Protein AF-A0A352UNT2-F1 (afdb_monomer_lite)

Secondary structure (DSSP, 8-state):
--EEESSSEEEEEE-TTSSEEEEEEESPPTT-B--HHHHHHHHGGGSTTGGGS-GGG-TT--EE-SSEETTEE-SS-EEEEEEPPPPPP---SSPPTTSTHHHHHHHHSS--SS--S--THHHHHHHHHHHHHTT-

Sequence (136 aa):
MNLFGKNITVSISGDRSGPVLLVTLDGLPSGVPLSADDAWKTASRHIPGAAEIPLEHQEEAPAVISGLRGGVTNAEPLTAMFRIREETPRTLNAPRPGHEDLAVMACAGSWDFSAGAYSGRFNAALAFAGALCAQL

Foldseek 3Di:
DQWDDDQKIWGWDDFPQGQKIKIKIANDDFFAQFDLPQLLVQLCPVPPCPVVDPQVRPLQRWDFDDQDDPRTGHNDITMIMGGDPRDDDDDDPDDDPPDCQVVQCVVVVDNDPSDDDDDVSVSSSVSSVVSRVVSD

Radius of gyration: 16.61 Å; chains: 1; bounding box: 34×26×46 Å

Structure (mmCIF, N/CA/C/O backbone):
data_AF-A0A352UNT2-F1
#
_entry.id   AF-A0A352UNT2-F1
#
loop_
_atom_site.group_PDB
_atom_site.id
_atom_site.type_symbol
_atom_site.label_atom_id
_atom_site.label_alt_id
_atom_site.label_comp_id
_atom_site.label_asym_id
_atom_site.label_entity_id
_atom_site.label_seq_id
_atom_site.pdbx_PDB_ins_code
_atom_site.Cartn_x
_atom_site.Cartn_y
_atom_site.Cartn_z
_atom_site.occupancy
_atom_site.B_iso_or_equiv
_atom_site.auth_seq_id
_atom_site.auth_comp_id
_atom_site.auth_asym_id
_atom_site.auth_atom_id
_atom_site.pdbx_PDB_model_num
ATOM 1 N N . MET A 1 1 ? -5.657 -6.324 -14.292 1.00 57.50 1 MET A N 1
ATOM 2 C CA . MET A 1 1 ? -6.765 -6.001 -13.368 1.00 57.50 1 MET A CA 1
ATOM 3 C C . MET A 1 1 ? -6.143 -5.463 -12.097 1.00 57.50 1 MET A C 1
ATOM 5 O O . MET A 1 1 ? -5.258 -6.121 -11.571 1.00 57.50 1 MET A O 1
ATOM 9 N N . ASN A 1 2 ? -6.516 -4.258 -11.680 1.00 80.19 2 ASN A N 1
ATOM 10 C CA . ASN A 1 2 ? -5.860 -3.514 -10.600 1.00 80.19 2 ASN A CA 1
ATOM 11 C C . ASN A 1 2 ? -6.764 -3.295 -9.376 1.00 80.19 2 ASN A C 1
ATOM 13 O O . ASN A 1 2 ? -6.360 -2.599 -8.454 1.00 80.19 2 ASN A O 1
ATOM 17 N N . LEU A 1 3 ? -7.964 -3.881 -9.381 1.00 91.38 3 LEU A N 1
ATOM 18 C CA . LEU A 1 3 ? -8.946 -3.843 -8.304 1.00 91.38 3 LEU A CA 1
ATOM 19 C C . LEU A 1 3 ? -9.402 -5.274 -8.006 1.00 91.38 3 LEU A C 1
ATOM 21 O O . LEU A 1 3 ? -9.697 -6.036 -8.930 1.00 91.38 3 LEU A O 1
ATOM 25 N N . PHE A 1 4 ? -9.429 -5.647 -6.731 1.00 93.06 4 PHE A N 1
ATOM 26 C CA . PHE A 1 4 ? -9.863 -6.968 -6.275 1.00 93.06 4 PHE A CA 1
ATOM 27 C C . PHE A 1 4 ? -10.525 -6.885 -4.896 1.00 93.06 4 PHE A C 1
ATOM 29 O O . PHE A 1 4 ? -10.381 -5.894 -4.188 1.00 93.06 4 PHE A O 1
ATOM 36 N N . GLY A 1 5 ? -11.253 -7.934 -4.509 1.00 93.06 5 GLY A N 1
ATOM 37 C CA . GLY A 1 5 ? -12.034 -7.972 -3.269 1.00 93.06 5 GLY A CA 1
ATOM 38 C C . GLY A 1 5 ? -13.540 -7.830 -3.506 1.00 93.06 5 GLY A C 1
ATOM 39 O O . GLY A 1 5 ? -13.990 -7.732 -4.647 1.00 93.06 5 GLY A O 1
ATOM 40 N N . LYS A 1 6 ? -14.329 -7.896 -2.426 1.00 92.44 6 LYS A N 1
ATOM 41 C CA . LYS A 1 6 ? -15.804 -7.842 -2.486 1.00 92.44 6 LYS A CA 1
ATOM 42 C C . LYS A 1 6 ? -16.381 -6.888 -1.448 1.00 92.44 6 LYS A C 1
ATOM 44 O O . LYS A 1 6 ? -16.957 -5.878 -1.821 1.00 92.44 6 LYS A O 1
ATOM 49 N N . ASN A 1 7 ? -16.233 -7.224 -0.166 1.00 93.44 7 ASN A N 1
ATOM 50 C CA . ASN A 1 7 ? -16.702 -6.369 0.930 1.00 93.44 7 ASN A CA 1
ATOM 51 C C . ASN A 1 7 ? -15.679 -5.279 1.238 1.00 93.44 7 ASN A C 1
ATOM 53 O O . ASN A 1 7 ? -16.039 -4.123 1.384 1.00 93.44 7 ASN A O 1
ATOM 57 N N . ILE A 1 8 ? -14.408 -5.677 1.291 1.00 94.81 8 ILE A N 1
ATOM 58 C CA . ILE A 1 8 ? -13.271 -4.770 1.232 1.00 94.81 8 ILE A CA 1
ATOM 59 C C . ILE A 1 8 ? -12.704 -4.910 -0.171 1.00 94.81 8 ILE A C 1
ATOM 61 O O . ILE A 1 8 ? -12.440 -6.036 -0.616 1.00 94.81 8 ILE A O 1
ATOM 65 N N . THR A 1 9 ? -12.566 -3.793 -0.874 1.00 96.56 9 THR A N 1
ATOM 66 C CA . THR A 1 9 ? -11.902 -3.751 -2.175 1.00 96.56 9 THR A CA 1
ATOM 67 C C . THR A 1 9 ? -10.546 -3.089 -2.029 1.00 96.56 9 THR A C 1
ATOM 69 O O . THR A 1 9 ? -10.388 -2.119 -1.294 1.00 96.56 9 THR A O 1
ATOM 72 N N . VAL A 1 10 ? -9.551 -3.649 -2.705 1.00 96.44 10 VAL A N 1
ATOM 73 C CA . VAL A 1 10 ? -8.192 -3.125 -2.755 1.00 96.44 10 VAL A CA 1
ATOM 74 C C . VAL A 1 10 ? -7.908 -2.767 -4.198 1.00 96.44 10 VAL A C 1
ATOM 76 O O . VAL A 1 10 ? -8.038 -3.612 -5.089 1.00 96.44 10 VAL A O 1
ATOM 79 N N . SER A 1 11 ? -7.513 -1.522 -4.429 1.00 95.50 11 SER A N 1
ATOM 80 C CA . SER A 1 11 ? -7.045 -1.062 -5.729 1.00 95.50 11 SER A CA 1
ATOM 81 C C . SER A 1 11 ? -5.621 -0.548 -5.646 1.00 95.50 11 SER A C 1
ATOM 83 O O . SER A 1 11 ? -5.278 0.149 -4.692 1.00 95.50 11 SER A O 1
ATOM 85 N N . ILE A 1 12 ? -4.817 -0.858 -6.658 1.00 92.44 12 ILE A N 1
ATOM 86 C CA . ILE A 1 12 ? -3.468 -0.314 -6.801 1.00 92.44 12 ILE A CA 1
ATOM 87 C C . ILE A 1 12 ? -3.401 0.521 -8.072 1.00 92.44 12 ILE A C 1
ATOM 89 O O . ILE A 1 12 ? -3.831 0.087 -9.142 1.00 92.44 12 ILE A O 1
ATOM 93 N N . SER A 1 13 ? -2.853 1.722 -7.944 1.00 90.69 13 SER A N 1
ATOM 94 C CA . SER A 1 13 ? -2.74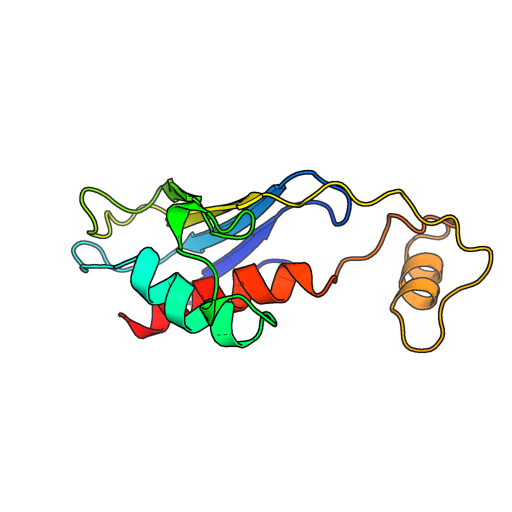1 2.694 -9.027 1.00 90.69 13 SER A CA 1
ATOM 95 C C . SER A 1 13 ? -1.334 3.268 -9.055 1.00 90.69 13 SER A C 1
ATOM 97 O O . SER A 1 13 ? -0.738 3.499 -8.008 1.00 90.69 13 SER A O 1
ATOM 99 N N . GLY A 1 14 ? -0.808 3.523 -10.246 1.00 85.50 14 GLY A N 1
ATOM 100 C CA . GLY A 1 14 ? 0.532 4.067 -10.437 1.00 85.50 14 GLY A CA 1
ATOM 101 C C . GLY A 1 14 ? 1.282 3.337 -11.538 1.00 85.50 14 GLY A C 1
ATOM 102 O O . GLY A 1 14 ? 0.962 2.198 -11.890 1.00 85.50 14 GLY A O 1
ATOM 103 N N . ASP A 1 15 ? 2.291 4.017 -12.065 1.00 78.25 15 ASP A N 1
ATOM 104 C CA . ASP A 1 15 ? 3.104 3.512 -13.159 1.00 78.25 15 ASP A CA 1
ATOM 105 C C . ASP A 1 15 ? 4.373 2.867 -12.610 1.00 78.25 15 ASP A C 1
ATOM 107 O O . ASP A 1 15 ? 4.965 3.339 -11.639 1.00 78.25 15 ASP A O 1
ATOM 111 N N . ARG A 1 16 ? 4.853 1.812 -13.274 1.00 72.06 16 ARG A N 1
ATOM 112 C CA . ARG A 1 16 ? 6.105 1.123 -12.915 1.00 72.06 16 ARG A CA 1
ATOM 113 C C . ARG A 1 16 ? 7.289 2.091 -12.776 1.00 72.06 16 ARG A C 1
ATOM 115 O O . ARG A 1 16 ? 8.106 1.937 -11.865 1.00 72.06 16 ARG A O 1
ATOM 122 N N . SER A 1 17 ? 7.366 3.046 -13.700 1.00 74.56 17 SER A N 1
ATOM 123 C CA . SER A 1 17 ? 8.398 4.086 -13.787 1.00 74.56 17 SER A CA 1
ATOM 124 C C . SER A 1 17 ? 7.948 5.417 -13.179 1.00 74.56 17 SER A C 1
ATOM 126 O O . SER A 1 17 ? 8.681 6.399 -13.255 1.00 74.56 17 SER A O 1
ATOM 128 N N . GLY A 1 18 ? 6.737 5.466 -12.620 1.00 80.19 18 GLY A N 1
ATOM 129 C CA . GLY A 1 18 ? 6.208 6.652 -11.971 1.00 80.19 18 GLY A CA 1
ATOM 130 C C . GLY A 1 18 ? 6.879 6.896 -10.617 1.00 80.19 18 GLY A C 1
ATOM 131 O O . GLY A 1 18 ? 7.396 5.963 -9.999 1.00 80.19 18 GLY A O 1
ATOM 132 N N . PRO A 1 19 ? 6.840 8.139 -10.118 1.00 87.56 19 PRO A N 1
ATOM 133 C CA . PRO A 1 19 ? 7.437 8.496 -8.833 1.00 87.56 19 PRO A CA 1
ATOM 134 C C . PRO A 1 19 ? 6.615 8.000 -7.634 1.00 87.56 19 PRO A C 1
ATOM 136 O O . PRO A 1 19 ? 7.062 8.090 -6.491 1.00 87.56 19 PRO A O 1
ATOM 139 N N . VAL A 1 20 ? 5.387 7.526 -7.873 1.00 90.00 20 VAL A N 1
ATOM 140 C CA . VAL A 1 20 ? 4.411 7.208 -6.832 1.00 90.00 20 VAL A CA 1
ATOM 141 C C . VAL A 1 20 ? 3.596 5.972 -7.198 1.00 90.00 20 VAL A C 1
ATOM 143 O O . VAL A 1 20 ? 3.150 5.819 -8.335 1.00 90.00 20 VAL A O 1
ATOM 146 N N . LEU A 1 21 ? 3.344 5.142 -6.187 1.00 91.44 21 LEU A N 1
ATOM 147 C CA . LEU A 1 21 ? 2.348 4.077 -6.194 1.00 91.44 21 LEU A CA 1
ATOM 148 C C . LEU A 1 21 ? 1.301 4.362 -5.114 1.00 91.44 21 LEU A C 1
ATOM 150 O O . LEU A 1 21 ? 1.640 4.742 -3.995 1.00 91.44 21 LEU A O 1
ATOM 154 N N . LEU A 1 22 ? 0.031 4.160 -5.433 1.00 94.75 22 LEU A N 1
ATOM 155 C CA . LEU A 1 22 ? -1.088 4.305 -4.513 1.00 94.75 22 LEU A CA 1
ATOM 156 C C . LEU A 1 22 ? -1.721 2.945 -4.254 1.00 94.75 22 LEU A C 1
ATOM 158 O O . LEU A 1 22 ? -1.951 2.179 -5.190 1.00 94.75 22 LEU A O 1
ATOM 162 N N . VAL A 1 23 ? -2.067 2.684 -2.999 1.00 95.69 23 VAL A N 1
ATOM 1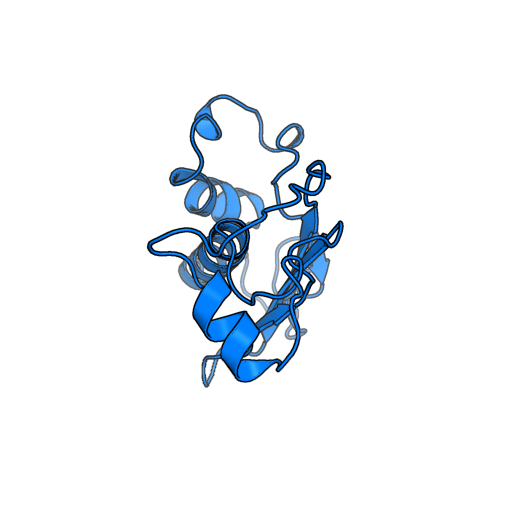63 C CA . VAL A 1 23 ? -2.987 1.610 -2.626 1.00 95.69 23 VAL A CA 1
ATOM 164 C C . VAL A 1 23 ? -4.187 2.212 -1.925 1.00 95.69 23 VAL A C 1
ATOM 166 O O . VAL A 1 23 ? -4.029 3.008 -1.002 1.00 95.69 23 VAL A O 1
ATOM 169 N N . THR A 1 24 ? -5.378 1.836 -2.369 1.00 97.50 24 THR A N 1
ATOM 170 C CA . THR A 1 24 ? -6.642 2.297 -1.795 1.00 97.50 24 THR A CA 1
ATOM 171 C C . THR A 1 24 ? -7.451 1.095 -1.344 1.00 97.50 24 THR A C 1
ATOM 173 O O . THR A 1 24 ? -7.652 0.160 -2.119 1.00 97.50 24 THR A O 1
ATOM 176 N N . LEU A 1 25 ? -7.896 1.129 -0.091 1.00 97.50 25 LEU A N 1
ATOM 177 C CA . LEU A 1 25 ? -8.820 0.178 0.502 1.00 97.50 25 LEU A CA 1
ATOM 178 C C . LEU A 1 25 ? -10.173 0.864 0.669 1.00 97.50 25 LEU A C 1
ATOM 180 O O . LEU A 1 25 ? -10.266 1.888 1.343 1.00 97.50 25 LEU A O 1
ATOM 184 N N . ASP A 1 26 ? -11.213 0.288 0.085 1.00 96.94 26 ASP A N 1
ATOM 185 C CA . ASP A 1 26 ? -12.592 0.747 0.239 1.00 96.94 26 ASP A CA 1
ATOM 186 C C . ASP A 1 26 ? -13.450 -0.337 0.905 1.00 96.94 26 ASP A C 1
ATOM 188 O O . ASP A 1 26 ? -13.161 -1.529 0.784 1.00 96.94 26 ASP A O 1
ATOM 192 N N . GLY A 1 27 ? -14.489 0.079 1.631 1.00 95.56 27 GLY A N 1
ATOM 193 C CA . GLY A 1 27 ? -15.351 -0.806 2.422 1.00 95.56 27 GLY A CA 1
ATOM 194 C C . GLY A 1 27 ? -14.846 -1.103 3.840 1.00 95.56 27 GLY A C 1
ATOM 195 O O . GLY A 1 27 ? -15.301 -2.062 4.467 1.00 95.56 27 GLY A O 1
ATOM 196 N N . LEU A 1 28 ? -13.912 -0.300 4.364 1.00 95.44 28 LEU A N 1
ATOM 197 C CA . LEU A 1 28 ? -13.471 -0.408 5.756 1.00 95.44 28 LEU A CA 1
ATOM 198 C C . LEU A 1 28 ? -14.586 0.037 6.725 1.00 95.44 28 LEU A C 1
ATOM 200 O O . LEU A 1 28 ? -15.214 1.076 6.499 1.00 95.44 28 LEU A O 1
ATOM 204 N N . PRO A 1 29 ? -14.829 -0.697 7.830 1.00 94.38 29 PRO A N 1
ATOM 205 C CA . PRO A 1 29 ? -15.774 -0.266 8.858 1.00 94.38 29 PRO A CA 1
ATOM 206 C C . PRO A 1 29 ? -15.311 1.048 9.497 1.00 94.38 29 PRO A C 1
ATOM 208 O O . PRO A 1 29 ? -14.116 1.263 9.679 1.00 94.38 29 PRO A O 1
ATOM 211 N N . SER A 1 30 ? -16.247 1.924 9.865 1.00 94.94 30 SER A N 1
ATOM 212 C CA . SER A 1 30 ? -15.948 3.175 10.576 1.00 94.94 30 SER A CA 1
ATOM 213 C C . SER A 1 30 ? -15.661 2.936 12.056 1.00 94.94 30 SER A C 1
ATOM 215 O O . SER A 1 30 ? -16.278 2.068 12.670 1.00 94.94 30 SER A O 1
ATOM 217 N N . GLY A 1 31 ? -14.826 3.782 12.661 1.00 95.81 31 GLY A N 1
ATOM 218 C CA . GLY A 1 31 ? -14.596 3.774 14.107 1.00 95.81 31 GLY A CA 1
ATOM 219 C C . GLY A 1 31 ? -13.606 2.710 14.582 1.00 95.81 31 GLY A C 1
ATOM 220 O O . GLY A 1 31 ? -13.510 2.477 15.784 1.00 95.81 31 GLY A O 1
ATOM 221 N N . VAL A 1 32 ? -12.872 2.075 13.666 1.00 96.12 32 VAL A N 1
ATOM 222 C CA . VAL A 1 32 ? -11.859 1.072 13.998 1.00 96.12 32 VAL A CA 1
ATOM 223 C C . VAL A 1 32 ? -10.497 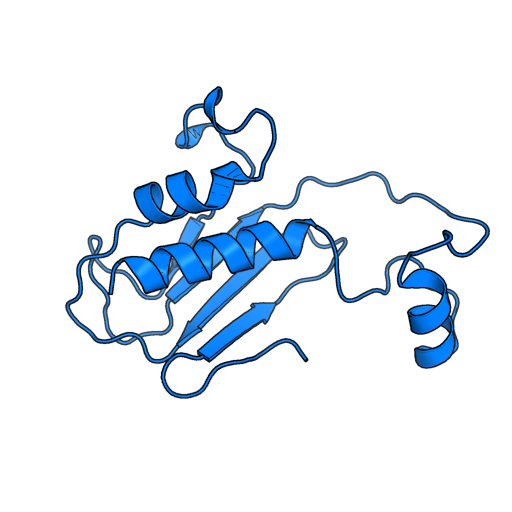1.752 14.141 1.00 96.12 32 VAL A C 1
ATOM 225 O O . VAL A 1 32 ? -10.078 2.465 13.224 1.00 96.12 32 VAL A O 1
ATOM 228 N N . PRO A 1 33 ? -9.801 1.579 15.278 1.00 96.69 33 PRO A N 1
ATOM 229 C CA . PRO A 1 33 ? -8.442 2.072 15.430 1.00 96.69 33 PRO A CA 1
ATOM 230 C C . PRO A 1 33 ? -7.490 1.267 14.538 1.00 96.69 33 PRO A C 1
ATOM 232 O O . PRO A 1 33 ? -7.457 0.042 14.609 1.00 96.69 33 PRO A O 1
ATOM 235 N N . LEU A 1 34 ? -6.706 1.965 13.719 1.00 96.00 34 LEU A N 1
ATOM 236 C CA . LEU A 1 34 ? -5.692 1.393 12.838 1.00 96.00 34 LEU A CA 1
ATOM 237 C C . LEU A 1 34 ? -4.362 2.126 13.012 1.00 96.00 34 LEU A C 1
ATOM 239 O O . LEU A 1 34 ? -4.296 3.356 13.027 1.00 96.00 34 LEU A O 1
ATOM 243 N N . SER A 1 35 ? -3.287 1.351 13.076 1.00 95.62 35 SER A N 1
ATOM 244 C CA . SER A 1 35 ? -1.910 1.830 13.135 1.00 95.62 35 SER A CA 1
ATOM 245 C C . SER A 1 35 ? -1.227 1.585 11.793 1.00 95.62 35 SER A C 1
ATOM 247 O O . SER A 1 35 ? -0.861 0.454 11.456 1.00 95.62 35 SER A O 1
ATOM 249 N N . ALA A 1 36 ? -1.051 2.657 11.016 1.00 94.50 36 ALA A N 1
ATOM 250 C CA . ALA A 1 36 ? -0.302 2.609 9.762 1.00 94.50 36 ALA A CA 1
ATOM 251 C C . ALA A 1 36 ? 1.154 2.176 10.001 1.00 94.50 36 ALA A C 1
ATOM 253 O O . ALA A 1 36 ? 1.692 1.365 9.250 1.00 94.50 36 ALA A O 1
ATOM 254 N N . ASP A 1 37 ? 1.760 2.635 11.093 1.00 93.38 37 ASP A N 1
ATOM 255 C CA . ASP A 1 37 ? 3.138 2.301 11.445 1.00 93.38 37 ASP A CA 1
ATOM 256 C C . ASP A 1 37 ? 3.298 0.807 11.744 1.00 93.38 37 ASP A C 1
ATOM 258 O O . ASP A 1 37 ? 4.233 0.170 11.259 1.00 93.38 37 ASP A O 1
ATOM 262 N N . ASP A 1 38 ? 2.373 0.208 12.500 1.00 94.44 38 ASP A N 1
ATOM 263 C CA . ASP A 1 38 ? 2.436 -1.227 12.808 1.00 94.44 38 ASP A CA 1
ATOM 264 C C . ASP A 1 38 ? 2.069 -2.097 11.602 1.00 94.44 38 ASP A C 1
ATOM 266 O O . ASP A 1 38 ? 2.651 -3.175 11.409 1.00 94.44 38 ASP A O 1
ATOM 270 N N . ALA A 1 39 ? 1.166 -1.609 10.742 1.00 95.62 39 ALA A N 1
ATOM 271 C CA . ALA A 1 39 ? 0.899 -2.233 9.451 1.00 95.62 39 ALA A CA 1
ATOM 272 C C . ALA A 1 39 ? 2.173 -2.257 8.603 1.00 95.62 39 ALA A C 1
ATOM 274 O O . ALA A 1 39 ? 2.552 -3.308 8.082 1.00 95.62 39 ALA A O 1
ATOM 275 N N . TRP A 1 40 ? 2.890 -1.136 8.525 1.00 94.31 40 TRP A N 1
ATOM 276 C CA . TRP A 1 40 ? 4.127 -1.067 7.766 1.00 94.31 40 TRP A CA 1
ATOM 277 C C . TRP A 1 40 ? 5.246 -1.920 8.365 1.00 94.31 40 TRP A C 1
ATOM 279 O O . TRP A 1 40 ? 5.876 -2.660 7.619 1.00 94.31 40 TRP A O 1
ATOM 289 N N . LYS A 1 41 ? 5.448 -1.936 9.690 1.00 92.12 41 LYS A N 1
ATOM 290 C CA . LYS A 1 41 ? 6.417 -2.846 10.345 1.00 92.12 41 LYS A CA 1
ATOM 291 C C . LYS A 1 41 ? 6.168 -4.318 10.011 1.00 92.12 41 LYS A C 1
ATOM 293 O O . LYS A 1 41 ? 7.096 -5.124 9.975 1.00 92.12 41 LYS A O 1
ATOM 298 N N . THR A 1 42 ? 4.905 -4.696 9.827 1.00 92.69 42 THR A N 1
ATOM 299 C CA . THR A 1 42 ? 4.538 -6.059 9.427 1.00 92.69 42 THR A CA 1
ATOM 300 C C . THR A 1 42 ? 4.780 -6.271 7.937 1.00 92.69 42 THR A C 1
ATOM 302 O O . THR A 1 42 ? 5.356 -7.288 7.547 1.00 92.69 42 THR A O 1
ATOM 305 N N . ALA A 1 43 ? 4.385 -5.301 7.114 1.00 92.81 43 ALA A N 1
ATOM 306 C CA . ALA A 1 43 ? 4.520 -5.354 5.669 1.00 92.81 43 ALA A CA 1
ATOM 307 C C . ALA A 1 43 ? 5.983 -5.360 5.214 1.00 92.81 43 ALA A C 1
ATOM 309 O O . ALA A 1 43 ? 6.340 -6.172 4.369 1.00 92.81 43 ALA A O 1
ATOM 310 N N . SER A 1 44 ? 6.848 -4.528 5.791 1.00 90.81 44 SER A N 1
ATOM 311 C CA . SER A 1 44 ? 8.236 -4.327 5.356 1.00 90.81 44 SER A CA 1
ATOM 312 C C . SER A 1 44 ? 9.176 -5.494 5.668 1.00 90.81 44 SER A C 1
ATOM 314 O O . SER A 1 44 ? 10.317 -5.496 5.223 1.00 90.81 44 SER A O 1
ATOM 316 N N . ARG A 1 45 ? 8.710 -6.551 6.349 1.00 87.94 45 ARG A N 1
ATOM 317 C CA . ARG A 1 45 ? 9.523 -7.741 6.676 1.00 87.94 45 ARG A CA 1
ATOM 318 C C . ARG A 1 45 ? 10.097 -8.467 5.457 1.00 87.94 45 ARG A C 1
ATOM 320 O O . ARG A 1 45 ? 11.083 -9.182 5.592 1.00 87.94 45 ARG A O 1
ATOM 327 N N . HIS A 1 46 ? 9.469 -8.326 4.290 1.00 83.94 46 HIS A N 1
ATOM 328 C CA . HIS A 1 46 ? 9.965 -8.910 3.040 1.00 83.94 46 HIS A CA 1
ATOM 329 C C . HIS A 1 46 ? 11.049 -8.055 2.364 1.00 83.94 46 HIS A C 1
ATOM 331 O O . HIS A 1 46 ? 11.664 -8.517 1.404 1.00 83.94 46 HIS A O 1
ATOM 337 N N . ILE A 1 47 ? 11.268 -6.826 2.840 1.00 83.69 47 ILE A N 1
ATOM 338 C CA . ILE A 1 47 ? 12.246 -5.884 2.302 1.00 83.69 47 ILE A CA 1
ATOM 339 C C . ILE A 1 47 ? 13.573 -6.092 3.052 1.00 83.69 47 ILE A C 1
ATOM 341 O O . ILE A 1 47 ? 13.634 -5.892 4.270 1.00 83.69 47 ILE A O 1
ATOM 345 N N . PRO A 1 48 ? 14.652 -6.504 2.363 1.00 81.81 48 PRO A N 1
ATOM 346 C CA . PRO A 1 48 ? 15.958 -6.675 2.991 1.00 81.81 48 PRO A CA 1
ATOM 347 C C . PRO A 1 48 ? 16.449 -5.374 3.641 1.00 81.81 48 PRO A C 1
ATOM 349 O O . PRO A 1 48 ? 16.416 -4.320 3.017 1.00 81.81 48 PRO A O 1
ATOM 352 N N . GLY A 1 49 ? 16.920 -5.446 4.888 1.00 80.25 49 GLY A N 1
ATOM 353 C CA . GLY A 1 49 ? 17.464 -4.290 5.614 1.00 80.25 49 GLY A CA 1
ATOM 354 C C . GLY A 1 49 ? 16.422 -3.335 6.211 1.00 80.25 49 GLY A C 1
ATOM 355 O O . GLY A 1 49 ? 16.791 -2.457 6.986 1.00 80.25 49 GLY A O 1
ATOM 356 N N . ALA A 1 50 ? 15.121 -3.523 5.955 1.00 76.75 50 ALA A N 1
ATOM 357 C CA . ALA A 1 50 ? 14.084 -2.633 6.491 1.00 76.75 50 ALA A CA 1
ATOM 358 C C . ALA A 1 50 ? 14.007 -2.630 8.029 1.00 76.75 50 ALA A C 1
ATOM 360 O O . ALA A 1 50 ? 13.592 -1.642 8.622 1.00 76.75 50 ALA A O 1
ATOM 361 N N . ALA A 1 51 ? 14.431 -3.703 8.702 1.00 76.94 51 ALA A N 1
ATOM 362 C CA . ALA A 1 51 ? 14.467 -3.753 10.166 1.00 76.94 51 ALA A CA 1
ATOM 363 C C . ALA A 1 51 ? 15.567 -2.867 10.791 1.00 76.94 51 ALA A C 1
ATOM 365 O O . ALA A 1 51 ? 15.491 -2.555 11.976 1.00 76.94 51 ALA A O 1
ATOM 366 N N . GLU A 1 52 ? 16.582 -2.476 10.016 1.00 81.00 52 GLU A N 1
ATOM 367 C CA . GLU A 1 52 ? 17.750 -1.722 10.496 1.00 81.00 52 GLU A CA 1
ATOM 368 C C . GLU A 1 52 ? 17.560 -0.200 10.384 1.00 81.00 52 GLU A C 1
ATOM 370 O O . GLU A 1 52 ? 18.330 0.570 10.958 1.00 81.00 52 GLU A O 1
ATOM 375 N N . ILE A 1 53 ? 16.523 0.244 9.667 1.00 78.50 53 ILE A N 1
ATOM 376 C CA . ILE A 1 53 ? 16.253 1.654 9.375 1.00 78.50 53 ILE A CA 1
ATOM 377 C C . ILE A 1 53 ? 15.020 2.099 10.178 1.00 78.50 53 ILE A C 1
ATOM 379 O O . ILE A 1 53 ? 13.969 1.465 10.057 1.00 78.50 53 ILE A O 1
ATOM 383 N N . PRO A 1 54 ? 15.082 3.184 10.975 1.00 78.44 54 PRO A N 1
ATOM 384 C CA . PRO A 1 54 ? 13.898 3.724 11.640 1.00 78.44 54 PRO A CA 1
ATOM 385 C C . PRO A 1 54 ? 12.817 4.111 10.626 1.00 78.44 54 PRO A C 1
ATOM 387 O O . PRO A 1 54 ? 13.138 4.635 9.563 1.00 78.44 54 PRO A O 1
ATOM 390 N N . LEU A 1 55 ? 11.544 3.895 10.968 1.00 75.38 55 LEU A N 1
ATOM 391 C CA . LEU A 1 55 ? 10.409 4.078 10.054 1.00 75.38 55 LEU A CA 1
ATOM 392 C C . LEU A 1 55 ? 10.406 5.441 9.346 1.00 75.38 55 LEU A C 1
ATOM 394 O O . LEU A 1 55 ? 10.269 5.510 8.130 1.00 75.38 55 LEU A O 1
ATOM 398 N N . GLU A 1 56 ? 10.619 6.517 10.099 1.00 74.12 56 GLU A N 1
ATOM 399 C CA . GLU A 1 56 ? 10.668 7.895 9.591 1.00 74.12 56 GLU A CA 1
ATOM 400 C C . GLU A 1 56 ? 11.775 8.158 8.552 1.00 74.12 56 GLU A C 1
ATOM 402 O O . GLU A 1 56 ? 11.692 9.121 7.794 1.00 74.12 56 GLU A O 1
ATOM 407 N N . HIS A 1 57 ? 12.795 7.296 8.501 1.00 74.50 57 HIS A N 1
ATOM 408 C CA . HIS A 1 57 ? 13.917 7.363 7.565 1.00 74.50 57 HIS A CA 1
ATOM 409 C C . HIS A 1 57 ? 13.800 6.334 6.430 1.00 74.50 57 HIS A C 1
ATOM 411 O O . HIS A 1 57 ? 14.669 6.280 5.560 1.00 74.50 57 HIS A O 1
ATOM 417 N N . GLN A 1 58 ? 12.751 5.504 6.422 1.00 78.12 58 GLN A N 1
ATOM 418 C CA . GLN A 1 58 ? 12.502 4.568 5.331 1.00 78.12 58 GLN A CA 1
ATOM 419 C C . GLN A 1 58 ? 11.837 5.306 4.171 1.00 78.12 58 GLN A C 1
ATOM 421 O O . GLN A 1 58 ? 10.656 5.638 4.226 1.00 78.12 58 GLN A O 1
ATOM 426 N N . GLU A 1 59 ? 12.583 5.526 3.088 1.00 76.44 59 GLU A N 1
ATOM 427 C CA . GLU A 1 59 ? 12.057 6.175 1.875 1.00 76.44 59 GLU A CA 1
ATOM 428 C C . GLU A 1 59 ? 10.859 5.424 1.264 1.00 76.44 59 GLU A C 1
ATOM 430 O O . GLU A 1 59 ? 10.023 6.022 0.589 1.00 76.44 59 GLU A O 1
ATOM 435 N N . GLU A 1 60 ? 10.774 4.119 1.524 1.00 79.69 60 GLU A N 1
ATOM 436 C CA . GLU A 1 60 ? 9.744 3.207 1.024 1.00 79.69 60 GLU A CA 1
ATOM 437 C C . GLU A 1 60 ? 8.488 3.174 1.909 1.00 79.69 60 GLU A C 1
ATOM 439 O O . GLU A 1 60 ? 7.501 2.532 1.543 1.00 79.69 60 GLU A O 1
ATOM 444 N N . ALA A 1 61 ? 8.504 3.847 3.066 1.00 88.31 61 ALA A N 1
ATOM 445 C CA . ALA A 1 61 ? 7.369 3.855 3.975 1.00 88.31 61 ALA A CA 1
ATOM 446 C C . ALA A 1 61 ? 6.150 4.568 3.356 1.00 88.31 61 ALA A C 1
ATOM 448 O O . ALA A 1 61 ? 6.286 5.635 2.744 1.00 88.31 61 ALA A O 1
ATOM 449 N N . PRO A 1 62 ? 4.937 4.013 3.523 1.00 94.12 62 PRO A N 1
ATOM 450 C CA . PRO A 1 62 ? 3.726 4.626 3.012 1.00 94.12 62 PRO A CA 1
ATOM 451 C C . PRO A 1 62 ? 3.324 5.858 3.815 1.00 94.12 62 PRO A C 1
ATOM 453 O O . PRO A 1 62 ? 3.292 5.841 5.043 1.00 94.12 62 PRO A O 1
ATOM 456 N N . ALA A 1 63 ? 2.873 6.891 3.111 1.00 94.44 63 ALA A N 1
ATOM 457 C CA . ALA A 1 63 ? 2.125 7.992 3.699 1.00 94.44 63 ALA A CA 1
ATOM 458 C C . ALA A 1 63 ? 0.622 7.732 3.540 1.00 94.44 63 ALA A C 1
ATOM 460 O O . ALA A 1 63 ? 0.114 7.718 2.418 1.00 94.44 63 ALA A O 1
ATOM 461 N N . VAL A 1 64 ? -0.109 7.546 4.642 1.00 96.19 64 VAL A N 1
ATOM 462 C CA . VAL A 1 64 ? -1.581 7.496 4.597 1.00 96.19 64 VAL A CA 1
ATOM 463 C C . VAL A 1 64 ? -2.119 8.904 4.359 1.00 96.19 64 VAL A C 1
ATOM 465 O O . VAL A 1 64 ? -1.864 9.812 5.147 1.00 96.19 64 VAL A O 1
ATOM 468 N N . ILE A 1 65 ? -2.858 9.083 3.265 1.00 96.31 65 ILE A N 1
ATOM 469 C CA . ILE A 1 65 ? -3.366 10.387 2.810 1.00 96.31 65 ILE A CA 1
ATOM 470 C C . ILE A 1 65 ? -4.890 10.524 2.931 1.00 96.31 65 ILE A C 1
ATOM 472 O O . ILE A 1 65 ? -5.407 11.634 2.822 1.00 96.31 65 ILE A O 1
ATOM 476 N N . SER A 1 66 ? -5.622 9.428 3.162 1.00 97.00 66 SER A N 1
ATOM 477 C CA . SER A 1 66 ? -7.078 9.439 3.375 1.00 97.00 66 SER A CA 1
ATOM 478 C C . SER A 1 66 ? -7.543 8.254 4.227 1.00 97.00 66 SER A C 1
ATOM 480 O O . SER A 1 66 ? -6.784 7.314 4.454 1.00 97.00 66 SER A O 1
ATOM 482 N N . GLY A 1 67 ? -8.798 8.285 4.688 1.00 95.50 67 GLY A N 1
ATOM 483 C CA . GLY A 1 67 ? -9.465 7.160 5.360 1.00 95.50 67 GLY A CA 1
ATOM 484 C C . GLY A 1 67 ? -9.167 6.992 6.854 1.00 95.50 67 GLY A C 1
ATOM 485 O O . GLY A 1 67 ? -9.796 6.163 7.508 1.00 95.50 67 GLY A O 1
ATOM 486 N N . LEU A 1 68 ? -8.238 7.780 7.412 1.00 96.31 68 LEU A N 1
ATOM 487 C CA . LEU A 1 68 ? -7.927 7.813 8.844 1.00 96.31 68 LEU A CA 1
ATOM 488 C C . LEU A 1 68 ? -8.045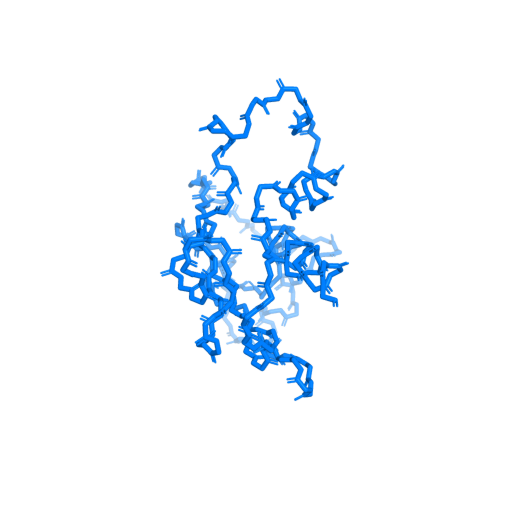 9.232 9.405 1.00 96.31 68 LEU A C 1
ATOM 490 O O . LEU A 1 68 ? -7.517 10.190 8.840 1.00 96.31 68 LEU A O 1
ATOM 494 N N . ARG A 1 69 ? -8.679 9.362 10.572 1.00 93.75 69 ARG A N 1
ATOM 495 C CA . ARG A 1 69 ? -8.699 10.586 11.386 1.00 93.75 69 ARG A CA 1
ATOM 496 C C . ARG A 1 69 ? -8.231 10.247 12.793 1.00 93.75 69 ARG A C 1
ATOM 498 O O . ARG A 1 69 ? -8.888 9.483 13.489 1.00 93.75 69 ARG A O 1
ATOM 505 N N . GLY A 1 70 ? -7.077 10.779 13.196 1.00 92.88 70 GLY A N 1
ATOM 506 C CA . GLY A 1 70 ? -6.495 10.482 14.511 1.00 92.88 70 GLY A CA 1
ATOM 507 C C . GLY A 1 70 ? -6.229 8.988 14.746 1.00 92.88 70 GLY A C 1
ATOM 508 O O . GLY A 1 70 ? -6.416 8.517 15.861 1.00 92.88 70 GLY A O 1
ATOM 509 N N . GLY A 1 71 ? -5.859 8.239 13.699 1.00 94.25 71 GLY A N 1
ATOM 510 C CA . GLY A 1 71 ? -5.632 6.789 13.783 1.00 94.25 71 GLY A CA 1
ATOM 511 C C . GLY A 1 71 ? -6.907 5.940 13.802 1.00 94.25 71 GLY A C 1
ATOM 512 O O . GLY A 1 71 ? -6.842 4.759 14.114 1.00 94.25 71 GLY A O 1
ATOM 513 N N . VAL A 1 72 ? -8.069 6.515 13.482 1.00 96.75 72 VAL A N 1
ATOM 514 C CA . VAL A 1 72 ? -9.354 5.804 13.448 1.00 96.75 72 VAL A CA 1
ATOM 515 C C . VAL A 1 72 ? -9.970 5.900 12.056 1.00 96.75 72 VAL A C 1
ATOM 517 O O . VAL A 1 72 ? -9.955 6.972 11.444 1.00 96.75 72 VAL A O 1
ATOM 520 N N . THR A 1 73 ? -10.521 4.796 11.552 1.00 97.19 73 THR A N 1
ATOM 521 C CA . THR A 1 73 ? -11.209 4.758 10.256 1.00 97.19 73 THR A CA 1
ATOM 522 C C . THR A 1 73 ? -12.453 5.642 10.243 1.00 97.19 73 THR A C 1
ATOM 524 O O . THR A 1 73 ? -13.229 5.676 11.202 1.00 97.19 73 THR A O 1
ATOM 527 N N . ASN A 1 74 ? -12.681 6.350 9.137 1.00 94.88 74 ASN A N 1
ATOM 528 C CA . ASN A 1 74 ? -13.777 7.317 9.004 1.00 94.88 74 ASN A CA 1
ATOM 529 C C . ASN A 1 74 ? -14.805 6.960 7.912 1.00 94.88 74 ASN A C 1
ATOM 531 O O . ASN A 1 74 ? -15.477 7.859 7.414 1.00 94.88 74 ASN A O 1
ATOM 535 N N . ALA A 1 75 ? -14.915 5.678 7.540 1.00 90.31 75 ALA A N 1
ATOM 536 C CA . ALA A 1 75 ? -15.747 5.150 6.443 1.00 90.31 75 ALA A CA 1
ATOM 537 C C . ALA A 1 75 ? -15.379 5.627 5.025 1.00 90.31 75 ALA A C 1
ATOM 539 O O . ALA A 1 75 ? -15.954 5.133 4.058 1.00 90.31 75 ALA A O 1
ATOM 540 N N . GLU A 1 76 ? -14.446 6.569 4.879 1.00 95.81 76 GLU A N 1
ATOM 541 C CA . GLU A 1 76 ? -13.909 6.958 3.577 1.00 95.81 76 GLU A CA 1
ATOM 542 C C . GLU A 1 76 ? -12.844 5.942 3.128 1.00 95.81 76 GLU A C 1
ATOM 544 O O . GLU A 1 76 ? -12.209 5.300 3.974 1.00 95.81 76 GLU A O 1
ATOM 549 N N . PRO A 1 77 ? -12.588 5.816 1.813 1.00 97.06 77 PRO A N 1
ATOM 550 C CA . PRO A 1 77 ? -11.510 4.974 1.319 1.00 97.06 77 PRO A CA 1
ATOM 551 C C . PRO A 1 77 ? -10.163 5.355 1.941 1.00 97.06 77 PRO A C 1
ATOM 553 O O . PRO A 1 77 ? -9.746 6.521 1.914 1.00 97.06 77 PRO A O 1
ATOM 556 N N . LEU A 1 78 ? -9.455 4.361 2.472 1.00 97.94 78 LEU A N 1
ATOM 557 C CA . LEU A 1 78 ? -8.115 4.528 3.017 1.00 97.94 78 LEU A CA 1
ATOM 558 C C . LEU A 1 78 ? -7.106 4.411 1.890 1.00 97.94 78 LEU A C 1
ATOM 560 O O . LEU A 1 78 ? -6.914 3.333 1.336 1.00 97.94 78 LEU A O 1
ATOM 564 N N . THR A 1 79 ? -6.449 5.523 1.567 1.00 97.94 79 THR A N 1
ATOM 565 C CA . THR A 1 79 ? -5.402 5.566 0.547 1.00 97.94 79 THR A CA 1
ATOM 566 C C . THR A 1 79 ? -4.050 5.809 1.189 1.00 97.94 79 THR A C 1
ATOM 568 O O . THR A 1 79 ? -3.882 6.740 1.979 1.00 97.94 79 THR A O 1
ATOM 571 N N . ALA A 1 80 ? -3.075 4.995 0.804 1.00 96.88 80 ALA A N 1
ATOM 572 C CA . ALA A 1 80 ? -1.679 5.166 1.152 1.00 96.88 80 ALA A CA 1
ATOM 573 C C . ALA A 1 80 ? -0.824 5.365 -0.099 1.00 96.88 80 ALA A C 1
ATOM 575 O O . ALA A 1 80 ? -1.016 4.709 -1.124 1.00 96.88 80 ALA A O 1
ATOM 576 N N . MET A 1 81 ? 0.122 6.291 0.012 1.00 95.31 81 MET A N 1
ATOM 577 C CA . MET A 1 81 ? 1.037 6.703 -1.036 1.00 95.31 81 MET A CA 1
ATOM 578 C C . MET A 1 81 ? 2.442 6.196 -0.733 1.00 95.31 81 MET A C 1
ATOM 580 O O . MET A 1 81 ? 3.030 6.556 0.283 1.00 95.31 81 MET A O 1
ATOM 584 N N . PHE A 1 82 ? 2.998 5.417 -1.650 1.00 92.19 82 PHE A N 1
ATOM 585 C CA . PHE A 1 82 ? 4.378 4.954 -1.631 1.00 92.19 82 PHE A CA 1
ATOM 586 C C . PHE A 1 82 ? 5.193 5.796 -2.598 1.00 92.19 82 PHE A C 1
ATOM 588 O O . PHE A 1 82 ? 4.836 5.918 -3.774 1.00 92.19 82 PHE A O 1
ATOM 595 N N . ARG A 1 83 ? 6.299 6.364 -2.119 1.00 89.81 83 ARG A N 1
ATOM 596 C CA . ARG A 1 83 ? 7.270 7.012 -2.997 1.00 89.81 83 ARG A CA 1
ATOM 597 C C . ARG A 1 83 ? 8.153 5.948 -3.621 1.00 89.81 83 ARG A C 1
ATOM 599 O O . ARG A 1 83 ? 8.635 5.041 -2.951 1.00 89.81 83 ARG A O 1
ATOM 606 N N . ILE A 1 84 ? 8.346 6.069 -4.922 1.00 82.50 84 ILE A N 1
ATOM 607 C CA . ILE A 1 84 ? 9.219 5.201 -5.687 1.00 82.50 84 ILE A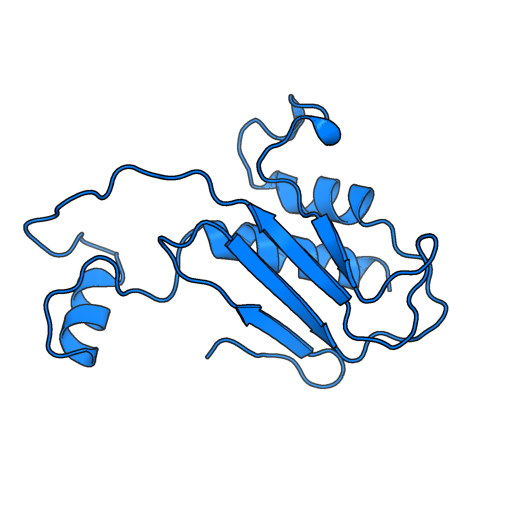 CA 1
ATOM 608 C C . ILE A 1 84 ? 10.501 5.973 -5.962 1.00 82.50 84 ILE A C 1
ATOM 610 O O . ILE A 1 84 ? 10.471 7.061 -6.537 1.00 82.50 84 ILE A O 1
ATOM 614 N N . ARG A 1 85 ? 11.638 5.385 -5.587 1.00 77.12 85 ARG A N 1
ATOM 615 C CA . ARG A 1 85 ? 12.940 5.917 -5.978 1.00 77.12 85 ARG A CA 1
ATOM 616 C C . ARG A 1 85 ? 13.092 5.829 -7.494 1.00 77.12 85 ARG A C 1
ATOM 618 O O . ARG A 1 85 ? 12.880 4.766 -8.090 1.00 77.12 85 ARG A O 1
ATOM 625 N N . GLU A 1 86 ? 13.484 6.946 -8.100 1.00 69.62 86 GLU A N 1
ATOM 626 C CA . GLU A 1 86 ? 13.822 6.985 -9.517 1.00 69.62 86 GLU A CA 1
ATOM 627 C C . GLU A 1 86 ? 14.938 5.975 -9.798 1.00 69.62 86 GLU A C 1
ATOM 629 O O . GLU A 1 86 ? 16.026 6.025 -9.219 1.00 69.62 86 GLU A O 1
ATOM 634 N N . GLU A 1 87 ? 14.647 5.028 -10.683 1.00 65.31 87 GLU A N 1
ATOM 635 C CA . GLU A 1 87 ? 15.651 4.132 -11.235 1.00 65.31 87 GLU A CA 1
ATOM 636 C C . GLU A 1 87 ? 16.023 4.630 -12.623 1.00 65.31 87 GLU A C 1
ATOM 638 O O . GLU A 1 87 ? 15.159 5.020 -13.410 1.00 65.31 87 GLU A O 1
ATOM 643 N N . THR A 1 88 ? 17.316 4.588 -12.944 1.00 63.06 88 THR A N 1
ATOM 644 C CA . THR A 1 88 ? 17.772 4.869 -14.302 1.00 63.06 88 THR A CA 1
ATOM 645 C C . THR A 1 88 ? 17.095 3.882 -15.257 1.00 63.06 88 THR A C 1
ATOM 647 O O . THR A 1 88 ? 17.217 2.667 -15.048 1.00 63.06 88 THR A O 1
ATOM 650 N N . PRO A 1 89 ? 16.388 4.357 -16.296 1.00 63.03 89 PRO A N 1
ATOM 651 C CA . PRO A 1 89 ? 15.732 3.473 -17.243 1.00 63.03 89 PRO A CA 1
ATOM 652 C C . PRO A 1 89 ? 16.779 2.561 -17.881 1.00 63.03 89 PRO A C 1
ATOM 654 O O . PRO A 1 89 ? 17.755 3.022 -18.473 1.00 63.03 89 PRO A O 1
ATOM 657 N N . ARG A 1 90 ? 16.597 1.247 -17.733 1.00 64.06 90 ARG A N 1
ATOM 658 C CA . ARG A 1 90 ? 17.447 0.263 -18.402 1.00 64.06 90 ARG A CA 1
ATOM 659 C C . ARG A 1 90 ? 16.902 0.046 -19.804 1.00 64.06 90 ARG A C 1
ATOM 661 O O . ARG A 1 90 ? 15.828 -0.526 -19.965 1.00 64.06 90 ARG A O 1
ATOM 668 N N . THR A 1 91 ? 17.646 0.473 -20.816 1.00 66.44 91 THR A N 1
ATOM 669 C CA . THR A 1 91 ? 17.411 0.034 -22.191 1.00 66.44 91 THR A CA 1
ATOM 670 C C . THR A 1 91 ? 17.810 -1.429 -22.302 1.00 66.44 91 THR A C 1
ATOM 672 O O . THR A 1 91 ? 18.970 -1.801 -22.123 1.00 66.44 91 THR A O 1
ATOM 675 N N . LEU A 1 92 ? 16.822 -2.276 -22.557 1.00 71.81 92 LEU A N 1
ATOM 676 C CA . LEU A 1 92 ? 17.029 -3.680 -22.871 1.00 71.81 92 LEU A CA 1
ATOM 677 C C . LEU A 1 92 ? 16.969 -3.836 -24.393 1.00 71.81 92 LEU A C 1
ATOM 679 O O . LEU A 1 92 ? 16.267 -3.097 -25.073 1.00 71.81 92 LEU A O 1
ATOM 683 N N . ASN A 1 93 ? 17.720 -4.786 -24.943 1.00 79.19 93 ASN A N 1
ATOM 684 C CA . ASN A 1 93 ? 17.686 -5.092 -26.380 1.00 79.19 93 ASN A CA 1
ATOM 685 C C . ASN A 1 93 ? 16.927 -6.396 -26.676 1.00 79.19 93 ASN A C 1
ATOM 687 O O . ASN A 1 93 ? 16.762 -6.764 -27.834 1.00 79.19 93 ASN A O 1
ATOM 691 N N . ALA A 1 94 ? 16.481 -7.105 -25.635 1.00 82.81 94 ALA A N 1
ATOM 692 C CA . ALA A 1 94 ? 15.759 -8.369 -25.721 1.00 82.81 94 ALA A CA 1
ATOM 693 C C . ALA A 1 94 ? 14.848 -8.544 -24.486 1.00 82.81 94 ALA A C 1
ATOM 695 O O . ALA A 1 94 ? 15.175 -7.990 -23.430 1.00 82.81 94 ALA A O 1
ATOM 696 N N . PRO A 1 95 ? 13.748 -9.321 -24.574 1.00 84.31 95 PRO A N 1
ATOM 697 C CA . PRO A 1 95 ? 12.927 -9.659 -23.413 1.00 84.31 95 PRO A CA 1
ATOM 698 C C . PRO A 1 95 ? 13.742 -10.487 -22.415 1.00 84.31 95 PRO A C 1
ATOM 700 O O . PRO A 1 95 ? 14.463 -11.407 -22.812 1.00 84.31 95 PRO A O 1
ATOM 703 N N . ARG A 1 96 ? 13.633 -10.194 -21.117 1.00 84.75 96 ARG A N 1
ATOM 704 C CA . ARG A 1 96 ? 14.348 -10.954 -20.085 1.00 84.75 96 ARG A CA 1
ATOM 705 C C . ARG A 1 96 ? 13.668 -12.317 -19.879 1.00 84.75 96 ARG A C 1
ATOM 707 O O . ARG A 1 96 ? 12.451 -12.364 -19.684 1.00 84.75 96 ARG A O 1
ATOM 714 N N . PRO A 1 97 ? 14.415 -13.435 -19.877 1.00 88.56 97 PRO A N 1
ATOM 715 C CA . PRO A 1 97 ? 13.847 -14.746 -19.574 1.00 88.56 97 PRO A CA 1
ATOM 716 C C . PRO A 1 97 ? 13.153 -14.764 -18.204 1.00 88.56 97 PRO A C 1
ATOM 718 O O . PRO A 1 97 ? 13.722 -14.307 -17.216 1.00 88.56 97 PRO A O 1
ATOM 721 N N . GLY A 1 98 ? 11.925 -15.289 -18.148 1.00 85.25 98 GLY A N 1
ATOM 722 C CA . GLY A 1 98 ? 11.127 -15.370 -16.916 1.00 85.25 98 GLY A CA 1
ATOM 723 C C . GLY A 1 98 ? 10.406 -14.078 -16.510 1.00 85.25 98 GLY A C 1
ATOM 724 O O . GLY A 1 98 ? 9.698 -14.086 -15.508 1.00 85.25 98 GLY A O 1
ATOM 725 N N . HIS A 1 99 ? 10.550 -12.996 -17.279 1.00 83.56 99 HIS A N 1
ATOM 726 C CA . HIS A 1 99 ? 9.818 -11.748 -17.071 1.00 83.56 99 HIS A CA 1
ATOM 727 C C . HIS A 1 99 ? 8.610 -11.611 -18.001 1.00 83.56 99 HIS A C 1
ATOM 729 O O . HIS A 1 99 ? 8.486 -12.274 -19.031 1.00 83.56 99 HIS A O 1
ATOM 735 N N . GLU A 1 100 ? 7.735 -10.682 -17.635 1.00 84.38 100 GLU A N 1
ATOM 736 C CA . GLU A 1 100 ? 6.534 -10.288 -18.362 1.00 84.38 100 GLU A CA 1
ATOM 737 C C . GLU A 1 100 ? 6.814 -9.605 -19.714 1.00 84.38 100 GLU A C 1
ATOM 739 O O . GLU A 1 100 ? 5.902 -9.507 -20.532 1.00 84.38 100 GLU A O 1
ATOM 744 N N . ASP A 1 101 ? 8.059 -9.185 -19.968 1.00 83.25 101 ASP A N 1
ATOM 745 C CA . ASP A 1 101 ? 8.490 -8.380 -21.121 1.00 83.25 101 ASP A CA 1
ATOM 746 C C . ASP A 1 101 ? 7.918 -8.881 -22.464 1.00 83.25 101 ASP A C 1
ATOM 748 O O . ASP A 1 101 ? 7.329 -8.113 -23.224 1.00 83.25 101 ASP A O 1
ATOM 752 N N . LEU A 1 102 ? 8.044 -10.185 -22.753 1.00 85.75 102 LEU A N 1
ATOM 753 C CA . LEU A 1 102 ? 7.581 -10.770 -24.019 1.00 85.75 102 LEU A CA 1
ATOM 754 C C . LEU A 1 102 ? 6.051 -10.766 -24.135 1.00 85.75 102 LEU A C 1
ATOM 756 O O . LEU A 1 102 ? 5.509 -10.489 -25.204 1.00 85.75 102 LEU A O 1
ATOM 760 N N . ALA A 1 103 ? 5.352 -11.076 -23.042 1.00 86.31 103 ALA A N 1
ATOM 761 C CA . ALA A 1 103 ? 3.894 -11.107 -23.023 1.00 86.31 103 ALA A CA 1
ATOM 762 C C . ALA A 1 103 ? 3.313 -9.693 -23.154 1.00 86.31 103 ALA A C 1
ATOM 764 O O . ALA A 1 103 ? 2.348 -9.488 -23.888 1.00 86.31 103 ALA A O 1
ATOM 765 N N . VAL A 1 104 ? 3.924 -8.712 -22.486 1.00 82.88 104 VAL A N 1
ATOM 766 C CA . VAL A 1 104 ? 3.527 -7.305 -22.587 1.00 82.88 104 VAL A CA 1
ATOM 767 C C . VAL A 1 104 ? 3.736 -6.791 -24.006 1.00 82.88 104 VAL A C 1
ATOM 769 O O . VAL A 1 104 ? 2.808 -6.220 -24.570 1.00 82.88 104 VAL A O 1
ATOM 772 N N . MET A 1 105 ? 4.895 -7.064 -24.611 1.00 82.38 105 MET A N 1
ATOM 773 C CA . MET A 1 105 ? 5.167 -6.705 -26.005 1.00 82.38 105 MET A CA 1
ATOM 774 C C . MET A 1 105 ? 4.132 -7.317 -26.960 1.00 82.38 105 MET A C 1
ATOM 776 O O . MET A 1 105 ? 3.601 -6.621 -27.825 1.00 82.38 105 MET A O 1
ATOM 780 N N . ALA A 1 106 ? 3.816 -8.605 -26.798 1.00 85.94 106 ALA A N 1
ATOM 781 C CA . ALA A 1 106 ? 2.842 -9.292 -27.643 1.00 85.94 106 ALA A CA 1
ATOM 782 C C . ALA A 1 106 ? 1.425 -8.705 -27.507 1.00 85.94 106 ALA A C 1
ATOM 784 O O . ALA A 1 106 ? 0.722 -8.570 -28.506 1.00 85.94 106 ALA A O 1
ATOM 785 N N . CYS A 1 107 ? 1.015 -8.328 -26.292 1.00 84.06 107 CYS A N 1
ATOM 786 C CA . CYS A 1 107 ? -0.292 -7.720 -26.031 1.00 84.06 107 CYS A CA 1
ATOM 787 C C . CYS A 1 107 ? -0.379 -6.255 -26.485 1.00 84.06 107 CYS A C 1
ATOM 789 O O . CYS A 1 107 ? -1.419 -5.836 -26.986 1.00 84.06 107 CYS A O 1
ATOM 791 N N . ALA A 1 108 ? 0.684 -5.471 -26.291 1.00 80.44 108 ALA A N 1
ATOM 792 C CA . ALA A 1 108 ? 0.717 -4.051 -26.636 1.00 80.44 108 ALA A CA 1
ATOM 793 C C . ALA A 1 108 ? 0.956 -3.807 -28.135 1.00 80.44 108 ALA A C 1
ATOM 795 O O . ALA A 1 108 ? 0.647 -2.730 -28.640 1.00 80.44 108 ALA A O 1
ATOM 796 N N . GLY A 1 109 ? 1.522 -4.787 -28.850 1.00 79.75 109 GLY A N 1
ATOM 797 C CA . GLY A 1 109 ? 1.892 -4.653 -30.261 1.00 79.75 109 GLY A CA 1
ATOM 798 C C . GLY A 1 109 ? 3.062 -3.692 -30.504 1.00 79.75 109 GLY A C 1
ATOM 799 O O . GLY A 1 109 ? 3.365 -3.370 -31.652 1.00 79.75 109 GLY A O 1
ATOM 800 N N . SER A 1 110 ? 3.723 -3.229 -29.442 1.00 77.31 110 SER A N 1
ATOM 801 C CA . SER A 1 110 ? 4.840 -2.291 -29.487 1.00 77.31 110 SER A CA 1
ATOM 802 C C . SER A 1 110 ? 5.944 -2.703 -28.514 1.00 77.31 110 SER A C 1
ATOM 804 O O . SER A 1 110 ? 5.727 -3.398 -27.520 1.00 77.31 110 SER A O 1
ATOM 806 N N . TRP A 1 111 ? 7.165 -2.286 -28.839 1.00 71.31 111 TRP A N 1
ATOM 807 C CA . TRP A 1 111 ? 8.341 -2.494 -28.008 1.00 71.31 111 TRP A CA 1
ATOM 808 C C . TRP A 1 111 ? 8.450 -1.372 -26.978 1.00 71.31 111 TRP A C 1
ATOM 810 O O . TRP A 1 111 ? 9.158 -0.387 -27.186 1.00 71.31 111 TRP A O 1
ATOM 820 N N . ASP A 1 112 ? 7.707 -1.514 -25.886 1.00 71.25 112 ASP A N 1
ATOM 821 C CA . ASP A 1 112 ? 7.778 -0.607 -24.747 1.00 71.25 112 ASP A CA 1
ATOM 822 C C . ASP A 1 112 ? 8.193 -1.373 -23.484 1.00 71.25 112 ASP A C 1
ATOM 824 O O . ASP A 1 112 ? 7.410 -2.112 -22.898 1.00 71.25 112 ASP A O 1
ATOM 828 N N . PHE A 1 113 ? 9.444 -1.192 -23.057 1.00 65.31 113 PHE A N 1
ATOM 829 C CA . PHE A 1 113 ? 9.972 -1.789 -21.822 1.00 65.31 113 PHE A CA 1
ATOM 830 C C . PHE A 1 113 ? 9.539 -1.073 -20.547 1.00 65.31 113 PHE A C 1
ATOM 832 O O . PHE A 1 113 ? 9.749 -1.590 -19.447 1.00 65.31 113 PHE A O 1
ATOM 839 N N . SER A 1 114 ? 8.984 0.131 -20.676 1.00 62.62 114 SER A N 1
ATOM 840 C CA . SER A 1 114 ? 8.327 0.794 -19.556 1.00 62.62 114 SER A CA 1
ATOM 841 C C . SER A 1 114 ? 6.938 0.203 -19.306 1.00 62.62 114 SER A C 1
ATOM 843 O O . SER A 1 114 ? 6.442 0.267 -18.178 1.00 62.62 114 SER A O 1
ATOM 845 N N . ALA A 1 115 ? 6.353 -0.445 -20.320 1.00 56.47 115 ALA A N 1
ATOM 846 C CA . ALA A 1 115 ? 5.097 -1.157 -20.203 1.00 56.47 115 ALA A CA 1
ATOM 847 C C . ALA A 1 115 ? 5.292 -2.486 -19.459 1.00 56.47 115 ALA A C 1
ATOM 849 O O . ALA A 1 115 ? 6.179 -3.288 -19.746 1.00 56.47 115 ALA A O 1
ATOM 850 N N . GLY A 1 116 ? 4.423 -2.733 -18.483 1.00 61.12 116 GLY A N 1
ATOM 851 C CA . GLY A 1 116 ? 4.412 -3.957 -17.691 1.00 61.12 116 GLY A CA 1
ATOM 852 C C . GLY A 1 116 ? 3.755 -3.716 -16.342 1.00 61.12 116 GLY A C 1
ATOM 853 O O . GLY A 1 116 ? 4.123 -2.797 -15.615 1.00 61.12 116 GLY A O 1
ATOM 854 N N . ALA A 1 117 ? 2.750 -4.529 -16.018 1.00 57.62 117 ALA A N 1
ATOM 855 C CA . ALA A 1 117 ? 1.853 -4.257 -14.896 1.00 57.62 117 ALA A CA 1
ATOM 856 C C . ALA A 1 117 ? 2.439 -4.604 -13.519 1.00 57.62 117 ALA A C 1
ATOM 858 O O . ALA A 1 117 ? 1.896 -4.156 -12.515 1.00 57.62 117 ALA A O 1
ATOM 859 N N . TYR A 1 118 ? 3.497 -5.421 -13.449 1.00 63.97 118 TYR A N 1
ATOM 860 C CA . TYR A 1 118 ? 3.951 -5.989 -12.182 1.00 63.97 118 TYR A CA 1
ATOM 861 C C . TYR A 1 118 ? 5.441 -5.766 -11.945 1.00 63.97 118 TYR A C 1
ATOM 863 O O . TYR A 1 118 ? 6.303 -6.238 -12.674 1.00 63.97 118 TYR A O 1
ATOM 871 N N . SER A 1 119 ? 5.736 -5.046 -10.872 1.00 71.62 119 SER A N 1
ATOM 872 C CA . SER A 1 119 ? 7.066 -4.908 -10.286 1.00 71.62 119 SER A CA 1
ATOM 873 C C . SER A 1 119 ? 7.014 -5.438 -8.857 1.00 71.62 119 SER A C 1
ATOM 875 O O . SER A 1 119 ? 5.959 -5.390 -8.223 1.00 71.62 119 SER A O 1
ATOM 877 N N . GLY A 1 120 ? 8.153 -5.872 -8.307 1.00 74.75 120 GLY A N 1
ATOM 878 C CA . GLY A 1 120 ? 8.260 -6.196 -6.878 1.00 74.75 120 GLY A CA 1
ATOM 879 C C . GLY A 1 120 ? 7.772 -5.057 -5.969 1.00 74.75 120 GLY A C 1
ATOM 880 O O . GLY A 1 120 ? 7.303 -5.314 -4.868 1.00 74.75 120 GLY A O 1
ATOM 881 N N . ARG A 1 121 ? 7.763 -3.814 -6.472 1.00 76.00 121 ARG A N 1
ATOM 882 C CA . ARG A 1 121 ? 7.222 -2.620 -5.799 1.00 76.00 121 ARG A CA 1
ATOM 883 C C . ARG A 1 121 ? 5.734 -2.731 -5.441 1.00 76.00 121 ARG A C 1
ATOM 885 O O . ARG A 1 121 ? 5.318 -2.220 -4.407 1.00 76.00 121 ARG A O 1
ATOM 892 N N . PHE A 1 122 ? 4.935 -3.440 -6.243 1.00 85.69 122 PHE A N 1
ATOM 893 C CA . PHE A 1 122 ? 3.510 -3.653 -5.952 1.00 85.69 122 PHE A CA 1
ATOM 894 C C . PHE A 1 122 ? 3.305 -4.550 -4.723 1.00 85.69 122 PHE A C 1
ATOM 896 O O . PHE A 1 122 ? 2.280 -4.447 -4.050 1.00 85.69 122 PHE A O 1
ATOM 903 N N . ASN A 1 123 ? 4.290 -5.391 -4.385 1.00 88.31 123 ASN A N 1
ATOM 904 C CA . ASN A 1 123 ? 4.202 -6.280 -3.230 1.00 88.31 123 ASN A CA 1
ATOM 905 C C . ASN A 1 123 ? 4.215 -5.504 -1.912 1.00 88.31 123 ASN A C 1
ATOM 907 O O . ASN A 1 123 ? 3.499 -5.893 -0.997 1.00 88.31 123 ASN A O 1
ATOM 911 N N . ALA A 1 124 ? 4.953 -4.393 -1.821 1.00 89.12 124 ALA A N 1
ATOM 912 C CA . ALA A 1 124 ? 4.963 -3.550 -0.626 1.00 89.12 124 ALA A CA 1
ATOM 913 C C . ALA A 1 124 ? 3.581 -2.937 -0.353 1.00 89.12 124 ALA A C 1
ATOM 915 O O . ALA A 1 124 ? 3.067 -3.035 0.761 1.00 89.12 124 ALA A O 1
ATOM 916 N N . ALA A 1 125 ? 2.937 -2.404 -1.395 1.00 91.69 125 ALA A N 1
ATOM 917 C CA . ALA A 1 125 ? 1.571 -1.891 -1.328 1.00 91.69 125 ALA A CA 1
ATOM 918 C C . ALA A 1 125 ? 0.552 -2.971 -0.929 1.00 91.69 125 ALA A C 1
ATOM 920 O O . ALA A 1 125 ? -0.290 -2.740 -0.060 1.00 91.69 125 ALA A O 1
ATOM 921 N N . LEU A 1 126 ? 0.648 -4.167 -1.520 1.00 92.12 126 LEU A N 1
ATOM 922 C CA . LEU A 1 126 ? -0.220 -5.299 -1.181 1.00 92.12 126 LEU A CA 1
ATOM 923 C C . LEU A 1 126 ? -0.005 -5.795 0.249 1.00 92.12 126 LEU A C 1
ATOM 925 O O . LEU A 1 126 ? -0.974 -6.039 0.965 1.00 92.12 126 LEU A O 1
ATOM 929 N N . ALA A 1 127 ? 1.251 -5.935 0.672 1.00 93.75 127 ALA A N 1
ATOM 930 C CA . ALA A 1 127 ? 1.602 -6.357 2.021 1.00 93.75 127 ALA A CA 1
ATOM 931 C C . ALA A 1 127 ? 1.097 -5.348 3.057 1.00 93.75 127 ALA A C 1
ATOM 933 O O . ALA A 1 127 ? 0.568 -5.749 4.091 1.00 93.75 127 ALA A O 1
ATOM 934 N N . PHE A 1 128 ? 1.194 -4.051 2.760 1.00 95.38 128 PHE A N 1
ATOM 935 C CA . PHE A 1 128 ? 0.660 -2.992 3.609 1.00 95.38 128 PHE A CA 1
ATOM 936 C C . PHE A 1 128 ? -0.866 -3.036 3.710 1.00 95.38 128 PHE A C 1
ATOM 938 O O . PHE A 1 128 ? -1.400 -3.012 4.816 1.00 95.38 128 PHE A O 1
ATOM 945 N N . ALA A 1 129 ? -1.572 -3.182 2.583 1.00 95.81 129 ALA A N 1
ATOM 946 C CA . ALA A 1 129 ? -3.024 -3.357 2.589 1.00 95.81 129 ALA A CA 1
ATOM 947 C C . ALA A 1 129 ? -3.444 -4.597 3.395 1.00 95.81 129 ALA A C 1
ATOM 949 O O . ALA A 1 129 ? -4.354 -4.524 4.217 1.00 95.81 129 ALA A O 1
ATOM 950 N N . GLY A 1 130 ? -2.742 -5.719 3.216 1.00 95.81 130 GLY A N 1
ATOM 951 C CA . GLY A 1 130 ? -2.968 -6.934 3.998 1.00 95.81 130 GLY A CA 1
ATOM 952 C C . GLY A 1 130 ? -2.724 -6.729 5.495 1.00 95.81 130 GLY A C 1
ATOM 953 O O . GLY A 1 130 ? -3.512 -7.197 6.312 1.00 95.81 130 GLY A O 1
ATOM 954 N N . ALA A 1 131 ? -1.675 -5.991 5.861 1.00 96.62 131 ALA A N 1
ATOM 955 C CA . ALA A 1 131 ? -1.347 -5.697 7.251 1.00 96.62 131 ALA A CA 1
ATOM 956 C C . ALA A 1 131 ? -2.347 -4.737 7.916 1.00 96.62 131 ALA A C 1
ATOM 958 O O . ALA A 1 131 ? -2.624 -4.899 9.101 1.00 96.62 131 ALA A O 1
ATOM 959 N N . LEU A 1 132 ? -2.923 -3.785 7.172 1.00 96.56 132 LEU A N 1
ATOM 960 C CA . LEU A 1 132 ? -4.047 -2.970 7.648 1.00 96.56 132 LEU A CA 1
ATOM 961 C C . LEU A 1 132 ? -5.291 -3.831 7.881 1.00 96.56 132 LEU A C 1
ATOM 963 O O . LEU A 1 132 ? -5.897 -3.755 8.944 1.00 96.56 132 LEU A O 1
ATOM 967 N N . CYS A 1 133 ? -5.643 -4.688 6.919 1.00 95.38 133 CYS A N 1
ATOM 968 C CA . CYS A 1 133 ? -6.784 -5.594 7.058 1.00 95.38 133 CYS A CA 1
ATOM 969 C C . CYS A 1 133 ? -6.628 -6.575 8.227 1.00 95.38 133 CYS A C 1
ATOM 971 O O . CYS A 1 133 ? -7.626 -6.968 8.813 1.00 95.38 133 CYS A O 1
ATOM 973 N N . ALA A 1 134 ? -5.401 -6.965 8.579 1.00 95.75 134 ALA A N 1
ATOM 974 C CA . ALA A 1 134 ? -5.137 -7.852 9.711 1.00 95.75 134 ALA A CA 1
ATOM 975 C C . ALA A 1 134 ? -5.374 -7.197 11.088 1.00 95.75 134 ALA A C 1
ATOM 977 O O . ALA A 1 134 ? -5.356 -7.900 12.096 1.00 95.75 134 ALA A O 1
ATOM 978 N N . GLN A 1 135 ? -5.552 -5.873 11.141 1.00 94.88 135 GLN A N 1
ATOM 979 C CA . GLN A 1 135 ? -5.888 -5.132 12.363 1.00 94.88 135 GLN A CA 1
ATOM 980 C C . GLN A 1 135 ? -7.406 -4.958 12.566 1.00 94.88 135 GLN A C 1
ATOM 982 O O . GLN A 1 135 ? -7.810 -4.468 13.620 1.00 94.88 135 GLN A O 1
ATOM 987 N N . LEU A 1 136 ? -8.222 -5.319 11.566 1.00 88.56 136 LEU A N 1
ATOM 988 C CA . LEU A 1 136 ? -9.691 -5.278 11.604 1.00 88.56 136 LEU A CA 1
ATOM 989 C C . LEU A 1 136 ? -10.262 -6.535 12.269 1.00 88.56 136 LEU A C 1
ATOM 991 O O . LEU A 1 136 ? -11.282 -6.388 12.978 1.00 88.56 13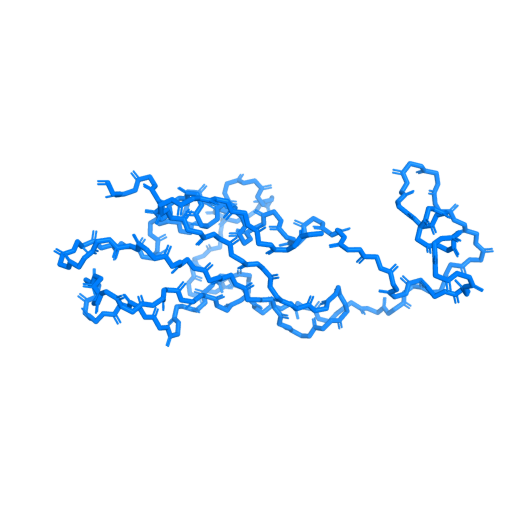6 LEU A O 1
#

pLDDT: mean 86.11, std 10.67, range [56.47, 97.94]